Protein AF-A0ABD1P2E5-F1 (afdb_monomer_lite)

Secondary structure (DSSP, 8-state):
-HHHHHHHHHHHHHHTT--TTS-GGGS--S-HHHHHHHHHHHTT--TT-------SS-------HHHHHHHHHHHHHHHHHHHHHHHHHHHHHHHHHHHHHHHHHHHHHHHHHHHHHHHHHHHH--

Radius of gyration: 30.2 Å; chains: 1; bounding box: 63×35×93 Å

Foldseek 3Di:
DQVVLVVVLVVQCVVVVPPPPDDSLNRDDPDPVSVVVSVCVVVVDDVPDDDDDDDDDDDDPPPPPPVVVVVVVVVVVVVVVVVVVVVVVVVVVVVVVVVVVVVVVVVVVVVVVVVVVVVVVVVVVD

pLDDT: mean 74.54, std 17.23, range [40.81, 96.38]

Structure (mmCIF, N/CA/C/O backbone):
data_AF-A0ABD1P2E5-F1
#
_entry.id   AF-A0ABD1P2E5-F1
#
loop_
_atom_site.group_PDB
_atom_site.id
_atom_site.type_symbol
_atom_site.label_atom_id
_atom_site.label_alt_id
_atom_site.label_comp_id
_atom_site.label_asym_id
_atom_site.label_entity_id
_atom_site.label_seq_id
_atom_site.pdbx_PDB_ins_code
_atom_site.Cartn_x
_atom_site.Cartn_y
_atom_site.Cartn_z
_atom_site.occupancy
_atom_site.B_iso_or_equiv
_atom_site.auth_seq_id
_atom_site.auth_comp_id
_atom_site.auth_asym_id
_atom_site.auth_atom_id
_atom_site.pdbx_PDB_model_num
ATOM 1 N N . MET A 1 1 ? -23.986 -13.599 17.649 1.00 53.78 1 MET A N 1
ATOM 2 C CA . MET A 1 1 ? -22.727 -12.832 17.503 1.00 53.78 1 MET A CA 1
ATOM 3 C C . MET A 1 1 ? -21.608 -13.467 18.311 1.00 53.78 1 MET A C 1
ATOM 5 O O . MET A 1 1 ? -20.575 -13.683 17.706 1.00 53.78 1 MET A O 1
ATOM 9 N N . LEU A 1 2 ? -21.838 -13.859 19.574 1.00 53.34 2 LEU A N 1
ATOM 10 C CA . LEU A 1 2 ? -20.880 -14.617 20.406 1.00 53.34 2 LEU A CA 1
ATOM 11 C C . LEU A 1 2 ? -20.250 -15.832 19.701 1.00 53.34 2 LEU A C 1
ATOM 13 O O . LEU A 1 2 ? -19.036 -15.917 19.639 1.00 53.34 2 LEU A O 1
ATOM 17 N N . ALA A 1 3 ? -21.047 -16.673 19.031 1.00 55.75 3 ALA A N 1
ATOM 18 C CA . ALA A 1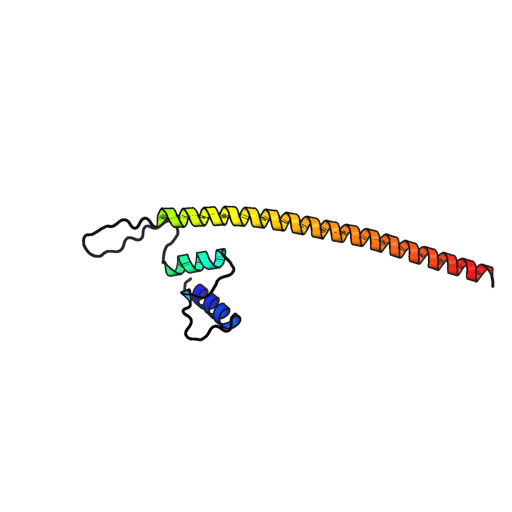 3 ? -20.517 -17.836 18.303 1.00 55.75 3 ALA A CA 1
ATOM 19 C C . ALA A 1 3 ? -19.447 -17.498 17.242 1.00 55.75 3 ALA A C 1
ATOM 21 O O . ALA A 1 3 ? -18.538 -18.284 17.029 1.00 55.75 3 ALA A O 1
ATOM 22 N N . LYS A 1 4 ? -19.526 -16.320 16.601 1.00 66.69 4 LYS A N 1
ATOM 23 C CA . LYS A 1 4 ? -18.518 -15.884 15.617 1.00 66.69 4 LYS A CA 1
ATOM 24 C C . LYS A 1 4 ? -17.257 -15.313 16.272 1.00 66.69 4 LYS A C 1
ATOM 26 O O . LYS A 1 4 ? -16.209 -15.311 15.641 1.00 66.69 4 LYS A O 1
ATOM 31 N N . ALA A 1 5 ? -17.374 -14.782 17.490 1.00 66.56 5 ALA A N 1
ATOM 32 C CA . ALA A 1 5 ? -16.235 -14.292 18.261 1.00 66.56 5 ALA A CA 1
ATOM 33 C C . ALA A 1 5 ? -15.430 -15.470 18.823 1.00 66.56 5 ALA A C 1
ATOM 35 O O . ALA A 1 5 ? -14.215 -15.491 18.661 1.00 66.56 5 ALA A O 1
ATOM 36 N N . ASP A 1 6 ? -16.110 -16.479 19.374 1.00 69.25 6 ASP A N 1
ATOM 37 C CA . ASP A 1 6 ? -15.468 -17.707 19.855 1.00 69.25 6 ASP A CA 1
ATOM 38 C C . ASP A 1 6 ? -14.800 -18.484 18.719 1.00 69.25 6 ASP A C 1
ATOM 40 O O . ASP A 1 6 ? -13.671 -18.937 18.876 1.00 69.25 6 ASP A O 1
ATOM 44 N N . GLU A 1 7 ? -15.446 -18.601 17.554 1.00 75.56 7 GLU A N 1
ATOM 45 C CA . GLU A 1 7 ? -14.869 -19.271 16.380 1.00 75.56 7 GLU A CA 1
ATOM 46 C C . GLU A 1 7 ? -13.595 -18.558 15.896 1.00 75.56 7 GLU A C 1
ATOM 48 O O . GLU A 1 7 ? -12.574 -19.206 15.681 1.00 75.56 7 GLU A O 1
ATOM 53 N N . TYR A 1 8 ? -13.614 -17.221 15.839 1.00 75.81 8 TYR A N 1
ATOM 54 C CA . TYR A 1 8 ? -12.446 -16.408 15.488 1.00 75.81 8 TYR A CA 1
ATOM 55 C C . TYR A 1 8 ? -11.309 -16.514 16.517 1.00 75.81 8 TYR A C 1
ATOM 57 O O . TYR A 1 8 ? -10.143 -16.632 16.145 1.00 75.81 8 TYR A O 1
ATOM 65 N N . LEU A 1 9 ? -11.622 -16.487 17.816 1.00 75.69 9 LEU A N 1
ATOM 66 C CA . LEU A 1 9 ? -10.615 -16.650 18.868 1.00 75.69 9 LEU A CA 1
ATOM 67 C C . LEU A 1 9 ? -10.041 -18.071 18.885 1.00 75.69 9 LEU A C 1
ATOM 69 O O . LEU A 1 9 ? -8.841 -18.234 19.076 1.00 75.69 9 LEU A O 1
ATOM 73 N N . THR A 1 10 ? -10.864 -19.084 18.614 1.00 75.94 10 THR A N 1
ATOM 74 C CA . THR A 1 10 ? -10.431 -20.484 18.497 1.00 75.94 10 THR A CA 1
ATOM 75 C C . THR A 1 10 ? -9.513 -20.678 17.289 1.00 75.94 10 THR A C 1
ATOM 77 O O . THR A 1 10 ? -8.471 -21.320 17.398 1.00 75.94 10 THR A O 1
ATOM 80 N N . GLU A 1 11 ? -9.849 -20.089 16.139 1.00 79.06 11 GLU A N 1
ATOM 81 C CA . GLU A 1 11 ? -8.986 -20.089 14.953 1.00 79.06 11 GLU A CA 1
ATOM 82 C C . GLU A 1 11 ? -7.634 -19.424 15.258 1.00 79.06 11 GLU A C 1
ATOM 84 O O . GLU A 1 11 ? -6.582 -19.991 14.965 1.00 79.06 11 GLU A O 1
ATOM 89 N N . ARG A 1 12 ? -7.645 -18.287 15.962 1.00 77.50 12 ARG A N 1
ATOM 90 C CA . ARG A 1 12 ? -6.426 -17.581 16.387 1.00 77.50 12 ARG A CA 1
ATOM 91 C C . ARG A 1 12 ? -5.595 -18.357 17.406 1.00 77.50 12 ARG A C 1
ATOM 93 O O . ARG A 1 12 ? -4.370 -18.338 17.307 1.00 77.50 12 ARG A O 1
ATOM 100 N N . ALA A 1 13 ? -6.230 -19.049 18.351 1.00 76.06 13 ALA A N 1
ATOM 101 C CA . ALA A 1 13 ? -5.550 -19.935 19.295 1.00 76.06 13 ALA A CA 1
ATOM 102 C C . ALA A 1 13 ? -4.780 -21.037 18.557 1.00 76.06 13 ALA A C 1
ATOM 104 O O . ALA A 1 13 ? -3.606 -21.281 18.843 1.00 76.06 13 ALA A O 1
ATOM 105 N N . ASN A 1 14 ? -5.428 -21.637 17.554 1.00 78.44 14 ASN A N 1
ATOM 106 C CA . ASN A 1 14 ? -4.844 -22.679 16.717 1.00 78.44 14 ASN A CA 1
ATOM 107 C C . ASN A 1 14 ? -3.691 -22.147 15.851 1.00 78.44 14 ASN A C 1
ATOM 109 O O . ASN A 1 14 ? -2.647 -22.792 15.764 1.00 78.44 14 ASN A O 1
ATOM 113 N N . GLU A 1 15 ? -3.842 -20.964 15.244 1.00 80.00 15 GLU A N 1
ATOM 114 C CA . GLU A 1 15 ? -2.772 -20.301 14.480 1.00 80.00 15 GLU A CA 1
ATOM 115 C C . GLU A 1 15 ? -1.530 -20.025 15.337 1.00 80.00 15 GLU A C 1
ATOM 117 O O . GLU A 1 15 ? -0.401 -20.171 14.868 1.00 80.00 15 GLU A O 1
ATOM 122 N N . GLN A 1 16 ? -1.737 -19.617 16.590 1.00 73.56 16 GLN A N 1
ATOM 123 C CA . GLN A 1 16 ? -0.665 -19.260 17.519 1.00 73.56 16 GLN A CA 1
ATOM 124 C C . GLN A 1 16 ? -0.104 -20.464 18.295 1.00 73.56 16 GLN A C 1
ATOM 126 O O . GLN A 1 16 ? 0.827 -20.282 19.077 1.00 73.56 16 GLN A O 1
ATOM 131 N N . GLN A 1 17 ? -0.629 -21.679 18.071 1.00 73.75 17 GLN A N 1
ATOM 132 C CA . GLN A 1 17 ? -0.289 -22.897 18.824 1.00 73.75 17 GLN A CA 1
ATOM 133 C C . GLN A 1 17 ? -0.364 -22.693 20.347 1.00 73.75 17 GLN A C 1
ATOM 135 O O . GLN A 1 17 ? 0.463 -23.213 21.099 1.00 73.75 17 GLN A O 1
ATOM 140 N N . LEU A 1 18 ? -1.332 -21.896 20.805 1.00 69.88 18 LEU A N 1
ATOM 141 C CA . LEU A 1 18 ? -1.523 -21.647 22.229 1.00 69.88 18 LEU A CA 1
ATOM 142 C C . LEU A 1 18 ? -1.991 -22.938 22.912 1.00 69.88 18 LEU A C 1
ATOM 144 O O . LEU A 1 18 ? -2.785 -23.694 22.355 1.00 69.88 18 LEU A O 1
ATOM 148 N N . HIS A 1 19 ? -1.457 -23.211 24.106 1.00 63.62 19 HIS A N 1
ATOM 149 C CA . HIS A 1 19 ? -1.806 -24.405 24.881 1.00 63.62 19 HIS A CA 1
ATOM 150 C C . HIS A 1 19 ? -3.308 -24.392 25.194 1.00 63.62 19 HIS A C 1
ATOM 152 O O . HIS A 1 19 ? -3.857 -23.316 25.437 1.00 63.62 19 HIS A O 1
ATOM 158 N N . GLU A 1 20 ? -3.944 -25.566 25.251 1.00 61.88 20 GLU A N 1
ATOM 159 C CA . GLU A 1 20 ? -5.388 -25.726 25.527 1.00 61.88 20 GLU A CA 1
ATOM 160 C C . GLU A 1 20 ? -5.843 -25.061 26.845 1.00 61.88 20 GLU A C 1
ATOM 162 O O . GLU A 1 20 ? -7.025 -24.781 27.020 1.00 61.88 20 GLU A O 1
ATOM 167 N N . ASP A 1 21 ? -4.900 -24.749 27.739 1.00 68.19 21 ASP A N 1
ATOM 168 C CA . ASP A 1 21 ? -5.132 -24.067 29.018 1.00 68.19 21 ASP A CA 1
ATOM 169 C C . ASP A 1 21 ? -5.172 -22.530 28.910 1.00 68.19 21 ASP A C 1
ATOM 171 O O . ASP A 1 21 ? -5.378 -21.844 29.909 1.00 68.19 21 ASP A O 1
ATOM 175 N N . THR A 1 22 ? -4.947 -21.964 27.721 1.00 64.06 22 THR A N 1
ATOM 176 C CA . THR A 1 22 ? -4.955 -20.510 27.520 1.00 64.06 22 THR A CA 1
ATOM 177 C C . THR A 1 22 ? -6.396 -20.026 27.419 1.00 64.06 22 THR A C 1
ATOM 179 O O . THR A 1 22 ? -7.127 -20.405 26.501 1.00 64.06 22 THR A O 1
ATOM 182 N N . HIS A 1 23 ? -6.816 -19.167 28.346 1.00 67.62 23 HIS A N 1
ATOM 183 C CA . HIS A 1 23 ? -8.150 -18.579 28.301 1.00 67.62 23 HIS A CA 1
ATOM 184 C C . HIS A 1 23 ? -8.322 -17.738 27.024 1.00 67.62 23 HIS A C 1
ATOM 186 O O . HIS A 1 23 ? -7.444 -16.958 26.663 1.00 67.62 23 HIS A O 1
ATOM 192 N N . LEU A 1 24 ? -9.477 -17.857 26.353 1.00 65.75 24 LEU A N 1
ATOM 193 C CA . LEU A 1 24 ? -9.778 -17.122 25.109 1.00 65.75 24 LEU A CA 1
ATOM 194 C C . LEU A 1 24 ? -9.633 -15.594 25.262 1.00 65.75 24 LEU A C 1
ATOM 196 O O . LEU A 1 24 ? -9.338 -14.897 24.294 1.00 65.75 24 LEU A O 1
ATOM 200 N N . GLU A 1 25 ? -9.814 -15.086 26.482 1.00 63.12 25 GLU A N 1
ATOM 201 C CA . GLU A 1 25 ? -9.674 -13.674 26.861 1.00 63.12 25 GLU A CA 1
ATOM 202 C C . GLU A 1 25 ? -8.217 -13.173 26.828 1.00 63.12 25 GLU A C 1
ATOM 204 O O . GLU A 1 25 ? -7.981 -11.971 26.732 1.00 63.12 25 GLU A O 1
ATOM 209 N N . GLU A 1 26 ? -7.240 -14.082 26.869 1.00 65.31 26 GLU A N 1
ATOM 210 C CA . GLU A 1 26 ? -5.804 -13.773 26.891 1.00 65.31 26 GLU A CA 1
ATOM 211 C C . GLU A 1 26 ? -5.162 -13.833 25.496 1.00 65.31 26 GLU A C 1
ATOM 213 O O . GLU A 1 26 ? -3.981 -13.520 25.332 1.00 65.31 26 GLU A O 1
ATOM 218 N N . ILE A 1 27 ? -5.931 -14.207 24.466 1.00 74.56 27 ILE A N 1
ATOM 219 C CA . ILE A 1 27 ? -5.427 -14.339 23.099 1.00 74.56 27 ILE A CA 1
ATOM 220 C C . ILE A 1 27 ? -5.195 -12.944 22.498 1.00 74.56 27 ILE A C 1
ATOM 222 O O . ILE A 1 27 ? -6.144 -12.169 22.337 1.00 74.56 27 ILE A O 1
ATOM 226 N N . PRO A 1 28 ? -3.960 -12.606 22.085 1.00 67.94 28 PRO A N 1
ATOM 227 C CA . PRO A 1 28 ? -3.670 -11.304 21.509 1.00 67.94 28 PRO A CA 1
ATOM 228 C C . PRO A 1 28 ? -4.340 -11.149 20.137 1.00 67.94 28 PRO A C 1
ATOM 230 O O . PRO A 1 28 ? -4.018 -11.837 19.160 1.00 67.94 28 PRO A O 1
ATOM 233 N N . VAL A 1 29 ? -5.254 -10.182 20.038 1.00 74.56 29 VAL A N 1
ATOM 234 C CA . VAL A 1 29 ? -5.923 -9.824 18.785 1.00 74.56 29 VAL A CA 1
ATOM 235 C C . VAL A 1 29 ? -5.172 -8.673 18.117 1.00 74.56 29 VAL A C 1
ATOM 237 O O . VAL A 1 29 ? -5.340 -7.512 18.462 1.00 74.56 29 VAL A O 1
ATOM 240 N N . GLY A 1 30 ? -4.339 -8.998 17.125 1.00 66.06 30 GLY A N 1
ATOM 241 C CA . GLY A 1 30 ? -3.585 -8.002 16.344 1.00 66.06 30 GLY A CA 1
ATOM 242 C C . GLY A 1 30 ? -4.420 -7.054 15.464 1.00 66.06 30 GLY A C 1
ATOM 243 O O . GLY A 1 30 ? -3.856 -6.116 14.906 1.00 66.06 30 GLY A O 1
ATOM 244 N N . ASP A 1 31 ? -5.730 -7.290 15.333 1.00 72.94 31 ASP A N 1
ATOM 245 C CA . ASP A 1 31 ? -6.679 -6.360 14.712 1.00 72.94 31 ASP A CA 1
ATOM 246 C C . ASP A 1 31 ? -7.480 -5.630 15.813 1.00 72.94 31 ASP A C 1
ATOM 248 O O . ASP A 1 31 ? -8.340 -6.251 16.451 1.00 72.94 31 ASP A O 1
ATOM 252 N N . PRO A 1 32 ? -7.232 -4.325 16.033 1.00 66.19 32 PRO A N 1
ATOM 253 C CA . PRO A 1 32 ? -7.935 -3.530 17.038 1.00 66.19 32 PRO A CA 1
ATOM 254 C C . PRO A 1 32 ? -9.462 -3.526 16.861 1.00 66.19 32 PRO A C 1
ATOM 256 O O . PRO A 1 32 ? -10.202 -3.533 17.846 1.00 66.19 32 PRO A O 1
ATOM 259 N N . ASP A 1 33 ? -9.951 -3.570 15.617 1.00 66.69 33 ASP A N 1
ATOM 260 C CA . ASP A 1 33 ? -11.383 -3.513 15.309 1.00 66.69 33 ASP A CA 1
ATOM 261 C C . ASP A 1 33 ? -12.079 -4.834 15.647 1.00 66.69 33 ASP A C 1
ATOM 263 O O . ASP A 1 33 ? -13.214 -4.852 16.141 1.00 66.69 33 ASP A O 1
ATOM 267 N N . ALA A 1 34 ? -11.394 -5.951 15.391 1.00 71.06 34 ALA A N 1
ATOM 268 C CA . ALA A 1 34 ? -11.843 -7.271 15.809 1.00 71.06 34 ALA A CA 1
ATOM 269 C C . ALA A 1 34 ? -11.829 -7.386 17.339 1.00 71.06 34 ALA A C 1
ATOM 271 O O . ALA A 1 34 ? -12.820 -7.832 17.917 1.00 71.06 34 ALA A O 1
ATOM 272 N N . GLY A 1 35 ? -10.763 -6.913 17.995 1.00 71.06 35 GLY A N 1
ATOM 273 C CA . GLY A 1 35 ? -10.642 -6.906 19.455 1.00 71.06 35 GLY A CA 1
ATOM 274 C C . GLY A 1 35 ? -11.780 -6.139 20.131 1.00 71.06 35 GLY A C 1
ATOM 275 O O . GLY A 1 35 ? -12.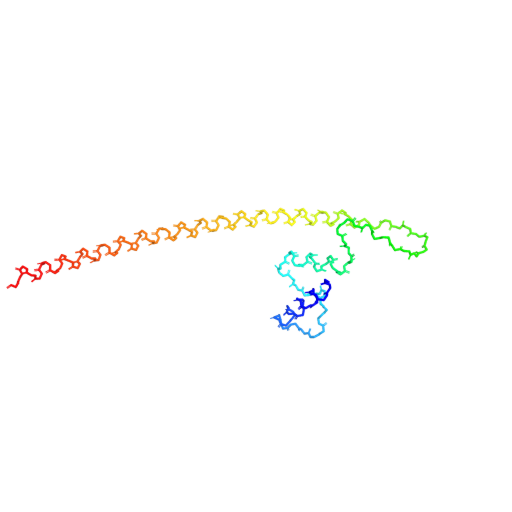439 -6.671 21.024 1.00 71.06 35 GLY A O 1
ATOM 276 N N . LEU A 1 36 ? -12.100 -4.936 19.643 1.00 70.00 36 LEU A N 1
ATOM 277 C CA . LEU A 1 36 ? -13.198 -4.126 20.175 1.00 70.00 36 LEU A CA 1
ATOM 278 C C . LEU A 1 36 ? -14.564 -4.812 19.998 1.00 70.00 36 LEU A C 1
ATOM 280 O O . LEU A 1 36 ? -15.368 -4.844 20.929 1.00 70.00 36 LEU A O 1
ATOM 284 N N . LYS A 1 37 ? -14.834 -5.401 18.824 1.00 70.94 37 LYS A N 1
ATOM 285 C CA . LYS A 1 37 ? -16.089 -6.136 18.566 1.00 70.94 37 LYS A CA 1
ATOM 286 C C . LYS A 1 37 ? -16.249 -7.351 19.474 1.00 70.94 37 LYS A C 1
ATOM 288 O O . LYS A 1 37 ? -17.356 -7.615 19.943 1.00 70.94 37 LYS A O 1
ATOM 293 N N . ILE A 1 38 ? -15.162 -8.079 19.709 1.00 72.75 38 ILE A N 1
ATOM 294 C CA . ILE A 1 38 ? -15.123 -9.232 20.610 1.00 72.75 38 ILE A CA 1
ATOM 295 C C . ILE A 1 38 ? -15.398 -8.768 22.042 1.00 72.75 38 ILE A C 1
ATOM 297 O O . ILE A 1 38 ? -16.317 -9.279 22.682 1.00 72.75 38 ILE A O 1
ATOM 301 N N . MET A 1 39 ? -14.707 -7.725 22.501 1.00 70.12 39 MET A N 1
ATOM 302 C CA . MET A 1 39 ? -14.890 -7.146 23.833 1.00 70.12 39 MET A CA 1
ATOM 303 C C . MET A 1 39 ? -16.326 -6.636 24.051 1.00 70.12 39 MET A C 1
ATOM 305 O O . MET A 1 39 ? -16.956 -6.962 25.056 1.00 70.12 39 MET A O 1
ATOM 309 N N . MET A 1 40 ? -16.909 -5.932 23.074 1.00 68.00 40 MET A N 1
ATOM 310 C CA . MET A 1 40 ? -18.321 -5.521 23.103 1.00 68.00 40 MET A CA 1
ATOM 311 C C . MET A 1 40 ? -19.284 -6.717 23.161 1.00 68.00 40 MET A C 1
ATOM 313 O O . MET A 1 40 ? -20.340 -6.634 23.791 1.00 68.00 40 MET A O 1
ATOM 317 N N . SER A 1 41 ? -18.933 -7.834 22.516 1.00 66.56 41 SER A N 1
ATOM 318 C CA . SER A 1 41 ? -19.755 -9.046 22.524 1.00 66.56 41 SER A CA 1
ATOM 319 C C . SER A 1 41 ? -19.740 -9.775 23.872 1.00 66.56 41 SER A C 1
ATOM 321 O O . SER A 1 41 ? -20.804 -10.218 24.305 1.00 66.56 41 SER A O 1
ATOM 323 N N . PHE A 1 42 ? -18.591 -9.823 24.561 1.00 65.00 42 PHE A N 1
ATOM 324 C CA . PHE A 1 42 ? -18.458 -10.395 25.908 1.00 65.00 42 PHE A CA 1
ATOM 325 C C . PHE A 1 42 ? -19.139 -9.542 26.970 1.00 65.00 42 PHE A C 1
ATOM 327 O O . PHE A 1 42 ? -19.873 -10.055 27.812 1.00 65.00 42 PHE A O 1
ATOM 334 N N . LEU A 1 43 ? -18.961 -8.223 26.897 1.00 63.06 43 LEU A N 1
ATOM 335 C CA . LEU A 1 43 ? -19.570 -7.306 27.855 1.00 63.06 43 LEU A CA 1
ATOM 336 C C . LEU A 1 43 ? -21.097 -7.183 27.657 1.00 63.06 43 LEU A C 1
ATOM 338 O O . LEU A 1 43 ? -21.781 -6.571 28.475 1.00 63.06 43 LEU A O 1
ATOM 342 N N . GLY A 1 44 ? -21.663 -7.764 26.589 1.00 56.09 44 GLY A N 1
ATOM 343 C CA . GLY A 1 44 ? -23.100 -7.731 26.296 1.00 56.09 44 GLY A CA 1
ATOM 344 C C . GLY A 1 44 ? -23.641 -6.323 26.015 1.00 56.09 44 GLY A C 1
ATOM 345 O O . GLY A 1 44 ? -24.859 -6.119 25.980 1.00 56.09 44 GLY A O 1
ATOM 346 N N . VAL A 1 45 ? -22.754 -5.345 25.819 1.00 54.75 45 VAL A N 1
ATOM 347 C CA . VAL A 1 45 ? -23.104 -3.928 25.710 1.00 54.75 45 VAL A CA 1
ATOM 348 C C . VAL A 1 45 ? -23.265 -3.593 24.240 1.00 54.75 45 VAL A C 1
ATOM 350 O O . VAL A 1 45 ? -22.306 -3.549 23.472 1.00 54.75 45 VAL A O 1
ATOM 353 N N . LYS A 1 46 ? -24.505 -3.325 23.830 1.00 49.94 46 LYS A N 1
ATOM 354 C CA . LYS A 1 46 ? -24.714 -2.509 22.633 1.00 49.94 46 LYS A CA 1
ATOM 355 C C . LYS A 1 46 ? -24.209 -1.100 22.954 1.00 49.94 46 LYS A C 1
ATOM 357 O O . LYS A 1 46 ? -24.638 -0.576 23.987 1.00 49.94 46 LYS A O 1
ATOM 362 N N . PRO A 1 47 ? -23.388 -0.467 22.097 1.00 42.88 47 PRO A N 1
ATOM 363 C CA . PRO A 1 47 ? -23.046 0.936 22.289 1.00 42.88 47 PRO A CA 1
ATOM 364 C C . PRO A 1 47 ? -24.361 1.726 22.350 1.00 42.88 47 PRO A C 1
ATOM 366 O O . PRO A 1 47 ? -25.180 1.664 21.431 1.00 42.88 47 PRO A O 1
ATOM 369 N N . GLY A 1 48 ? -24.629 2.344 23.503 1.00 50.38 48 GLY A N 1
ATOM 370 C CA . GLY A 1 48 ? -25.847 3.120 23.758 1.00 50.38 48 GLY A CA 1
ATOM 371 C C . GLY A 1 48 ? -26.943 2.478 24.624 1.00 50.38 48 GLY A C 1
ATOM 372 O O . GLY A 1 48 ? -28.002 3.086 24.757 1.00 50.38 48 GLY A O 1
ATOM 373 N N . ARG A 1 49 ? -26.754 1.301 25.243 1.00 45.00 49 ARG A N 1
ATOM 374 C CA . ARG A 1 49 ? -27.675 0.832 26.304 1.00 45.00 49 ARG A CA 1
ATOM 375 C C . ARG A 1 49 ? -26.983 0.747 27.659 1.00 45.00 49 ARG A C 1
ATOM 377 O O . ARG A 1 49 ? -26.147 -0.123 27.874 1.00 45.00 49 ARG A O 1
ATOM 384 N N . GLN A 1 50 ? -27.410 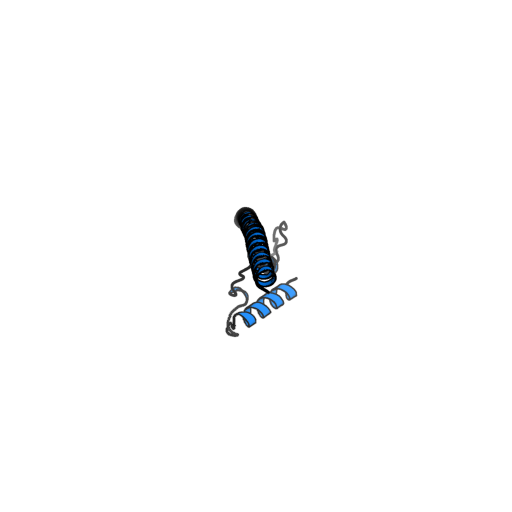1.626 28.568 1.00 47.31 50 GLN A N 1
ATOM 385 C CA . GLN A 1 50 ? -27.218 1.498 30.012 1.00 47.31 50 GLN A CA 1
ATOM 386 C C . GLN A 1 50 ? -27.526 0.058 30.443 1.00 47.31 50 GLN A C 1
ATOM 388 O O . GLN A 1 50 ? -28.603 -0.474 30.153 1.00 47.31 50 GLN A O 1
ATOM 393 N N . ILE A 1 51 ? -26.568 -0.578 31.112 1.00 47.06 51 ILE A N 1
ATOM 394 C CA . ILE A 1 51 ? -26.755 -1.901 31.698 1.00 47.06 51 ILE A CA 1
ATOM 395 C C . ILE A 1 51 ? -27.513 -1.700 33.011 1.00 47.06 51 ILE A C 1
ATOM 397 O O . ILE A 1 51 ? -26.914 -1.501 34.060 1.00 47.06 51 ILE A O 1
ATOM 401 N N . CYS A 1 52 ? -28.842 -1.740 32.971 1.00 40.81 52 CYS A N 1
ATOM 402 C CA . CYS A 1 52 ? -29.633 -1.913 34.186 1.00 40.81 52 CYS A CA 1
ATOM 403 C C . CYS A 1 52 ? -29.699 -3.413 34.498 1.00 40.81 52 CYS A C 1
ATOM 405 O O . CYS A 1 52 ? -30.319 -4.168 33.744 1.00 40.81 52 CYS A O 1
ATOM 407 N N . LYS A 1 53 ? -29.093 -3.862 35.603 1.00 44.28 53 LYS A N 1
ATOM 408 C CA . LYS A 1 53 ? -29.434 -5.155 36.212 1.00 44.28 53 LYS A CA 1
ATOM 409 C C . LYS A 1 53 ? -30.103 -4.938 37.568 1.00 44.28 53 LYS A C 1
ATOM 411 O O . LYS A 1 53 ? -29.622 -4.167 38.387 1.00 44.28 53 LYS A O 1
ATOM 416 N N . LEU A 1 54 ? -31.235 -5.630 37.732 1.00 48.44 54 LEU A N 1
ATOM 417 C CA . LEU A 1 54 ? -32.012 -5.804 38.957 1.00 48.44 54 LEU A CA 1
ATOM 418 C C . LEU A 1 54 ? -31.197 -6.569 40.014 1.00 48.44 54 LEU A C 1
ATOM 420 O O . LEU A 1 54 ? -30.663 -7.634 39.701 1.00 48.44 54 LEU A O 1
ATOM 424 N N . GLY A 1 55 ? -31.206 -6.075 41.253 1.00 41.19 55 GLY A N 1
ATOM 425 C CA . GLY A 1 55 ? -30.746 -6.785 42.450 1.00 41.19 55 GLY A CA 1
ATOM 426 C C . GLY A 1 55 ? -30.330 -5.817 43.561 1.00 41.19 55 GLY A C 1
ATOM 427 O O . GLY A 1 55 ? -29.217 -5.316 43.513 1.00 41.19 55 GLY A O 1
ATOM 428 N N . ASP A 1 56 ? -31.252 -5.552 44.492 1.00 47.69 56 ASP A N 1
ATOM 429 C CA . ASP A 1 56 ? -31.135 -4.868 45.795 1.00 47.69 56 ASP A CA 1
ATOM 430 C C . ASP A 1 56 ? -30.179 -3.655 45.949 1.00 47.69 56 ASP A C 1
ATOM 432 O O . ASP A 1 56 ? -28.969 -3.767 46.122 1.00 47.69 56 ASP A O 1
ATOM 436 N N . ASP A 1 57 ? -30.802 -2.470 45.988 1.00 46.22 57 ASP A N 1
ATOM 437 C CA . ASP A 1 57 ? -30.538 -1.315 46.868 1.00 46.22 57 ASP A CA 1
ATOM 438 C C . ASP A 1 57 ? -29.147 -0.656 46.969 1.00 46.22 57 ASP A C 1
ATOM 440 O O . ASP A 1 57 ? -28.919 0.173 47.860 1.00 46.22 57 ASP A O 1
ATOM 444 N N . HIS A 1 58 ? -28.246 -0.849 46.005 1.00 41.19 58 HIS A N 1
ATOM 445 C CA . HIS A 1 58 ? -27.140 0.103 45.833 1.00 41.19 58 HIS A CA 1
ATOM 446 C C . HIS A 1 58 ? -26.746 0.324 44.370 1.00 41.19 58 HIS A C 1
ATOM 448 O O . HIS A 1 58 ? -25.903 -0.368 43.805 1.00 41.19 58 HIS A O 1
ATOM 454 N N . LEU A 1 59 ? -27.352 1.346 43.758 1.00 43.66 59 LEU A N 1
ATOM 455 C CA . LEU A 1 59 ? -26.885 1.938 42.506 1.00 43.66 59 LEU A CA 1
ATOM 456 C C . LEU A 1 59 ? -25.552 2.655 42.763 1.00 43.66 59 LEU A C 1
ATOM 458 O O . LEU A 1 59 ? -25.529 3.829 43.124 1.00 43.66 59 LEU A O 1
ATOM 462 N N . GLN A 1 60 ? -24.436 1.953 42.576 1.00 43.50 60 GLN A N 1
ATOM 463 C CA . GLN A 1 60 ? -23.216 2.617 42.130 1.00 43.50 60 GLN A CA 1
ATOM 464 C C . GLN A 1 60 ? -23.280 2.704 40.609 1.00 43.50 60 GLN A C 1
ATOM 466 O O . GLN A 1 60 ? -23.230 1.685 39.920 1.00 43.50 60 GLN A O 1
ATOM 471 N N . ASP A 1 61 ? -23.412 3.926 40.098 1.00 43.53 61 ASP A N 1
ATOM 472 C CA . ASP A 1 61 ? -23.136 4.230 38.700 1.00 43.53 61 ASP A CA 1
ATOM 473 C C . ASP A 1 61 ? -21.700 3.789 38.400 1.00 43.53 61 ASP A C 1
ATOM 475 O O . ASP A 1 61 ? -20.732 4.422 38.824 1.00 43.53 61 ASP A O 1
ATOM 479 N N . ILE A 1 62 ? -21.543 2.666 37.701 1.00 49.03 62 ILE A N 1
ATOM 480 C CA . ILE A 1 62 ? -20.245 2.306 37.144 1.00 49.03 62 ILE A CA 1
ATOM 481 C C . ILE A 1 62 ? -20.072 3.196 35.917 1.00 49.03 62 ILE A C 1
ATOM 483 O O . ILE A 1 62 ? -20.732 3.003 34.893 1.00 49.03 62 ILE A O 1
ATOM 487 N N . ASP A 1 63 ? -19.204 4.195 36.040 1.00 49.47 63 ASP A N 1
ATOM 488 C CA . ASP A 1 63 ? -18.858 5.154 34.992 1.00 49.47 63 ASP A CA 1
ATOM 489 C C . ASP A 1 63 ? -18.002 4.480 33.896 1.00 49.47 63 ASP A C 1
ATOM 491 O O . ASP A 1 63 ? -16.821 4.755 33.704 1.00 49.47 63 ASP A O 1
ATOM 495 N N . ILE A 1 64 ? -18.588 3.507 33.192 1.00 51.94 64 ILE A N 1
ATOM 496 C CA . ILE A 1 64 ? -17.952 2.778 32.079 1.00 51.94 64 ILE A CA 1
ATOM 497 C C . ILE A 1 64 ? -17.938 3.655 30.808 1.00 51.94 64 ILE A C 1
ATOM 499 O O . ILE A 1 64 ? -17.176 3.412 29.873 1.00 51.94 64 ILE A O 1
ATOM 503 N N . SER A 1 65 ? -18.758 4.712 30.768 1.00 56.34 65 SER A N 1
ATOM 504 C CA . SER A 1 65 ? -18.984 5.529 29.572 1.00 56.34 65 SER A CA 1
ATOM 505 C C . SER A 1 65 ? -17.773 6.367 29.164 1.00 56.34 65 SER A C 1
ATOM 507 O O . SER A 1 65 ? -17.561 6.564 27.969 1.00 56.34 65 SER A O 1
ATOM 509 N N . SER A 1 66 ? -16.999 6.890 30.118 1.00 57.78 66 SER A N 1
ATOM 510 C CA . SER A 1 66 ? -15.888 7.798 29.807 1.00 57.78 66 SER A CA 1
ATOM 511 C C . SER A 1 66 ? -14.726 7.071 29.120 1.00 57.78 66 SER A C 1
ATOM 513 O O . SER A 1 66 ? -14.245 7.521 28.078 1.00 57.78 66 SER A O 1
ATOM 515 N N . ASN A 1 67 ? -14.339 5.903 29.642 1.00 58.91 67 ASN A N 1
ATOM 516 C CA . ASN A 1 67 ? -13.204 5.140 29.118 1.00 58.91 67 ASN A CA 1
ATOM 517 C C . ASN A 1 67 ? -13.480 4.546 27.733 1.00 58.91 67 ASN A C 1
ATOM 519 O O . ASN A 1 67 ? -12.607 4.598 26.872 1.00 58.91 67 ASN A O 1
ATOM 523 N N . VAL A 1 68 ? -14.689 4.031 27.479 1.00 62.8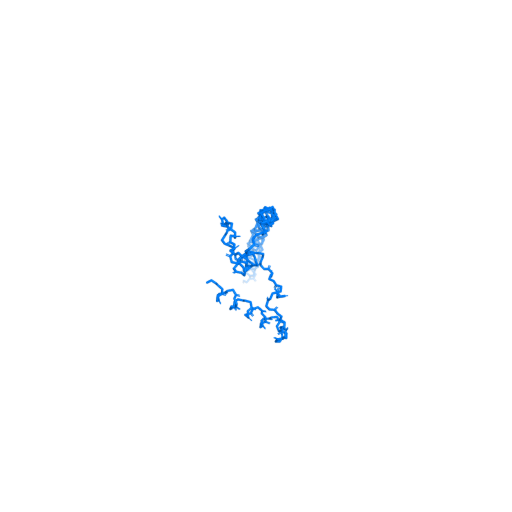4 68 VAL A N 1
ATOM 524 C CA . VAL A 1 68 ? -15.033 3.473 26.157 1.00 62.84 68 VAL A CA 1
ATOM 525 C C . VAL A 1 68 ? -15.056 4.571 25.089 1.00 62.84 68 VAL A C 1
ATOM 527 O O . VAL A 1 68 ? -14.464 4.391 24.028 1.00 62.84 68 VAL A O 1
ATOM 530 N N . CYS A 1 69 ? -15.645 5.735 25.386 1.00 64.06 69 CYS A N 1
ATOM 531 C CA . CYS A 1 69 ? -15.624 6.882 24.473 1.00 64.06 69 CYS A CA 1
ATOM 532 C C . CYS A 1 69 ? -14.198 7.394 24.201 1.00 64.06 69 CYS A C 1
ATOM 534 O O . CYS A 1 69 ? -13.896 7.820 23.088 1.00 64.06 69 CYS A O 1
ATOM 536 N N . HIS A 1 70 ? -13.315 7.361 25.203 1.00 71.25 70 HIS A N 1
ATOM 537 C CA . HIS A 1 70 ? -11.910 7.734 25.030 1.00 71.25 70 HIS A CA 1
ATOM 538 C C . HIS A 1 70 ? -11.177 6.763 24.096 1.00 71.25 70 HIS A C 1
ATOM 540 O O . HIS A 1 70 ? -10.517 7.199 23.156 1.00 71.25 70 HIS A O 1
ATOM 546 N N . MET A 1 71 ? -11.350 5.456 24.307 1.00 74.00 71 MET A N 1
ATOM 547 C CA . MET A 1 71 ? -10.741 4.418 23.471 1.00 74.00 71 MET A CA 1
ATOM 548 C C . MET A 1 71 ? -11.253 4.457 22.026 1.00 74.00 71 MET A C 1
ATOM 550 O O . MET A 1 71 ? -10.471 4.274 21.098 1.00 74.00 71 MET A O 1
ATOM 554 N N . GLU A 1 72 ? -12.545 4.728 21.810 1.00 73.44 72 GLU A N 1
ATOM 555 C CA . GLU A 1 72 ? -13.092 4.917 20.458 1.00 73.44 72 GLU A CA 1
ATOM 556 C C . GLU A 1 72 ? -12.437 6.107 19.745 1.00 73.44 72 GLU A C 1
ATOM 558 O O . GLU A 1 72 ? -12.101 6.007 18.564 1.00 73.44 72 GLU A O 1
ATOM 563 N N . LYS A 1 73 ? -12.196 7.208 20.464 1.00 76.81 73 LYS A N 1
ATOM 564 C CA . LYS A 1 73 ? -11.544 8.396 19.908 1.00 76.81 73 LYS A CA 1
ATOM 565 C C . LYS A 1 73 ? -10.070 8.153 19.575 1.00 76.81 73 LYS A C 1
ATOM 567 O O . LYS A 1 73 ? -9.635 8.522 18.487 1.00 76.81 73 LYS A O 1
ATOM 572 N N . GLU A 1 74 ? -9.316 7.510 20.466 1.00 77.50 74 GLU A N 1
ATOM 573 C CA . GLU A 1 74 ? -7.919 7.132 20.196 1.00 77.50 74 GLU A CA 1
ATOM 574 C C . GLU A 1 74 ? -7.814 6.193 18.990 1.00 77.50 74 GLU A C 1
ATOM 576 O O . GLU A 1 74 ? -6.930 6.353 18.148 1.00 77.50 74 GLU A O 1
ATOM 581 N N . LEU A 1 75 ? -8.752 5.252 18.857 1.00 77.31 75 LEU A N 1
ATOM 582 C CA . LEU A 1 75 ? -8.811 4.343 17.717 1.00 77.31 75 LEU A CA 1
ATOM 583 C C . LEU A 1 75 ? -9.136 5.079 16.409 1.00 77.31 75 LEU A C 1
ATOM 585 O O . LEU A 1 75 ? -8.572 4.769 15.361 1.00 77.31 75 LEU A O 1
ATOM 589 N N . GLU A 1 76 ? -10.032 6.064 16.440 1.00 81.75 76 GLU A N 1
ATOM 590 C CA . GLU A 1 76 ? -10.341 6.900 15.276 1.00 81.75 76 GLU A CA 1
ATOM 591 C C . GLU A 1 76 ? -9.118 7.717 14.823 1.00 81.75 76 GLU A C 1
ATOM 593 O O . GLU A 1 76 ? -8.807 7.769 13.628 1.00 81.75 76 GLU A O 1
ATOM 598 N N . GLU A 1 77 ? -8.377 8.290 15.773 1.00 85.19 77 GLU A N 1
ATOM 599 C CA . GLU A 1 77 ? -7.121 9.000 15.511 1.00 85.19 77 GLU A CA 1
ATOM 600 C C . GLU A 1 77 ? -6.049 8.056 14.938 1.00 85.19 77 GLU A C 1
ATOM 602 O O . GLU A 1 77 ? -5.382 8.388 13.951 1.00 85.19 77 GLU A O 1
ATOM 607 N N . GLU A 1 78 ? -5.936 6.841 15.475 1.00 82.75 78 GLU A N 1
ATOM 608 C CA . GLU A 1 78 ? -5.013 5.819 14.981 1.00 82.75 78 GLU A CA 1
ATOM 609 C C . GLU A 1 78 ? -5.367 5.358 13.557 1.00 82.75 78 GLU A C 1
ATOM 611 O O .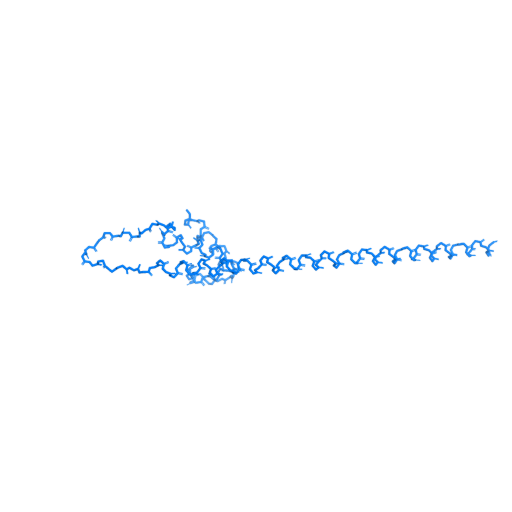 GLU A 1 78 ? -4.494 5.281 12.685 1.00 82.75 78 GLU A O 1
ATOM 616 N N . ARG A 1 79 ? -6.654 5.130 13.264 1.00 83.00 79 ARG A N 1
ATOM 617 C CA . ARG A 1 79 ? -7.138 4.797 11.913 1.00 83.00 79 ARG A CA 1
ATOM 618 C C . ARG A 1 79 ? -6.830 5.912 10.917 1.00 83.00 79 ARG A C 1
ATOM 620 O O . ARG A 1 79 ? -6.415 5.629 9.789 1.00 83.00 79 ARG A O 1
ATOM 627 N N . ALA A 1 80 ? -7.008 7.173 11.312 1.00 87.12 80 ALA A N 1
ATOM 628 C CA . ALA A 1 80 ? -6.672 8.317 10.471 1.00 87.12 80 ALA A CA 1
ATOM 629 C C . ALA A 1 80 ? -5.162 8.370 10.170 1.00 87.12 80 ALA A C 1
ATOM 631 O O . ALA A 1 80 ? -4.770 8.549 9.011 1.00 87.12 80 ALA A O 1
ATOM 632 N N . ALA A 1 81 ? -4.319 8.135 11.179 1.00 86.19 81 ALA A N 1
ATOM 633 C CA . ALA A 1 81 ? -2.866 8.086 11.028 1.00 86.19 81 ALA A CA 1
ATOM 634 C C . ALA A 1 81 ? -2.406 6.921 10.130 1.00 86.19 81 ALA A C 1
ATOM 636 O O . ALA A 1 81 ? -1.577 7.115 9.232 1.00 86.19 81 ALA A O 1
ATOM 637 N N . ARG A 1 82 ? -2.982 5.724 10.303 1.00 86.44 82 ARG A N 1
ATOM 638 C CA . ARG A 1 82 ? -2.709 4.559 9.444 1.00 86.44 82 ARG A CA 1
ATOM 639 C C . ARG A 1 82 ? -3.096 4.829 7.997 1.00 86.44 82 ARG A C 1
ATOM 641 O O . ARG A 1 82 ? -2.276 4.635 7.107 1.00 86.44 82 ARG A O 1
ATOM 648 N N . LYS A 1 83 ? -4.285 5.388 7.755 1.00 89.88 83 LYS A N 1
ATOM 649 C CA . LYS A 1 83 ? -4.750 5.727 6.403 1.00 89.88 83 LYS A CA 1
ATOM 650 C C . LYS A 1 83 ? -3.826 6.722 5.698 1.00 89.88 83 LYS A C 1
ATOM 652 O O . LYS A 1 83 ? -3.560 6.567 4.507 1.00 89.88 83 LYS A O 1
ATOM 657 N N . ALA A 1 84 ? -3.327 7.730 6.415 1.00 86.50 84 ALA A N 1
ATOM 658 C CA . ALA A 1 84 ? -2.362 8.681 5.864 1.00 86.50 84 ALA A CA 1
ATOM 659 C C . ALA A 1 84 ? -1.024 8.001 5.523 1.00 86.50 84 ALA A C 1
ATOM 661 O O . ALA A 1 84 ? -0.451 8.248 4.460 1.00 86.50 84 ALA A O 1
ATOM 662 N N . THR A 1 85 ? -0.560 7.104 6.394 1.00 90.88 85 THR A N 1
ATOM 663 C CA . THR A 1 85 ? 0.686 6.351 6.199 1.00 90.88 85 THR A CA 1
ATOM 664 C C . THR A 1 85 ? 0.583 5.383 5.017 1.00 90.88 85 THR A C 1
ATOM 666 O O . THR A 1 85 ? 1.479 5.341 4.173 1.00 90.88 85 THR A O 1
ATOM 669 N N . ASP A 1 86 ? -0.532 4.665 4.894 1.00 92.69 86 ASP A N 1
ATOM 670 C CA . ASP A 1 86 ? -0.796 3.751 3.782 1.00 92.69 86 ASP A CA 1
ATOM 671 C C . ASP A 1 86 ? -0.925 4.502 2.455 1.00 92.69 86 ASP A C 1
ATOM 673 O O . ASP A 1 86 ? -0.352 4.085 1.447 1.00 92.69 86 ASP A O 1
ATOM 677 N N . ALA A 1 87 ? -1.598 5.657 2.447 1.00 93.00 87 ALA A N 1
ATOM 678 C CA . ALA A 1 87 ? -1.667 6.509 1.264 1.00 93.00 87 ALA A CA 1
ATOM 679 C C . ALA A 1 87 ? -0.262 6.939 0.805 1.00 93.00 87 ALA A C 1
ATOM 681 O O . ALA A 1 87 ? 0.091 6.733 -0.358 1.00 93.00 87 ALA A O 1
ATOM 682 N N . ALA A 1 88 ? 0.577 7.432 1.721 1.00 92.31 88 ALA A N 1
ATOM 683 C CA . ALA A 1 88 ? 1.955 7.812 1.408 1.00 92.31 88 ALA A CA 1
ATOM 684 C C . ALA A 1 88 ? 2.784 6.623 0.888 1.00 92.31 88 ALA A C 1
ATOM 686 O O . ALA A 1 88 ? 3.526 6.751 -0.089 1.00 92.31 88 ALA A O 1
ATOM 687 N N . ARG A 1 89 ? 2.625 5.439 1.492 1.00 93.88 89 ARG A N 1
ATOM 688 C CA . ARG A 1 89 ? 3.278 4.210 1.030 1.00 93.88 89 ARG A CA 1
ATOM 689 C C . ARG A 1 89 ? 2.863 3.855 -0.398 1.00 93.88 89 ARG A C 1
ATOM 691 O O . ARG A 1 89 ? 3.732 3.615 -1.237 1.00 93.88 89 ARG A O 1
ATOM 698 N N . THR A 1 90 ? 1.564 3.852 -0.694 1.00 94.69 90 THR A N 1
ATOM 699 C CA . THR A 1 90 ? 1.065 3.522 -2.040 1.00 94.69 90 THR A CA 1
ATOM 700 C C . THR A 1 90 ? 1.541 4.519 -3.098 1.00 94.69 90 THR A C 1
ATOM 702 O O . THR A 1 90 ? 1.890 4.110 -4.207 1.00 94.69 90 THR A O 1
ATOM 705 N N . GLU A 1 91 ? 1.642 5.807 -2.762 1.00 95.25 91 GLU A N 1
ATOM 706 C CA . GLU A 1 91 ? 2.181 6.827 -3.666 1.00 95.25 91 GLU A CA 1
ATOM 707 C C . GLU A 1 91 ? 3.662 6.570 -3.987 1.00 95.25 91 GLU A C 1
ATOM 709 O O . GLU A 1 91 ? 4.075 6.613 -5.153 1.00 95.25 91 GLU A O 1
ATOM 714 N N . ILE A 1 92 ? 4.468 6.234 -2.974 1.00 95.44 92 ILE A N 1
ATOM 715 C CA . ILE A 1 92 ? 5.881 5.878 -3.157 1.00 95.44 92 ILE A CA 1
ATOM 716 C C . ILE A 1 92 ? 6.015 4.629 -4.036 1.00 95.44 92 ILE A C 1
ATOM 718 O O . ILE A 1 92 ? 6.810 4.636 -4.981 1.00 95.44 92 ILE A O 1
ATOM 722 N N . GLU A 1 93 ? 5.226 3.583 -3.779 1.00 96.38 93 GLU A N 1
ATOM 723 C CA . GLU A 1 93 ? 5.229 2.349 -4.575 1.00 96.38 93 GLU A CA 1
ATOM 724 C C . GLU A 1 93 ? 4.863 2.623 -6.044 1.00 96.38 93 GLU A C 1
ATOM 726 O O . GLU A 1 93 ? 5.567 2.182 -6.960 1.00 96.38 93 GLU A O 1
ATOM 731 N N . GLN A 1 94 ? 3.822 3.423 -6.297 1.00 96.19 94 GLN A N 1
ATOM 732 C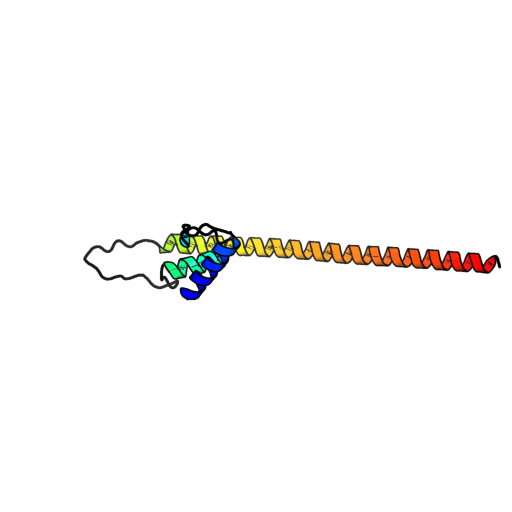 CA . GLN A 1 94 ? 3.444 3.829 -7.655 1.00 96.19 94 GLN A CA 1
ATOM 733 C C . GLN A 1 94 ? 4.547 4.641 -8.341 1.00 96.19 94 GLN A C 1
ATOM 735 O O . GLN A 1 94 ? 4.855 4.411 -9.517 1.00 96.19 94 GLN A O 1
ATOM 740 N N . ARG A 1 95 ? 5.186 5.563 -7.613 1.00 95.69 95 ARG A N 1
ATOM 741 C CA . ARG A 1 95 ? 6.291 6.378 -8.131 1.00 95.69 95 ARG A CA 1
ATOM 742 C C . ARG A 1 95 ? 7.524 5.540 -8.459 1.00 95.69 95 ARG A C 1
ATOM 744 O O . ARG A 1 95 ? 8.191 5.802 -9.459 1.00 95.69 95 ARG A O 1
ATOM 751 N N . MET A 1 96 ? 7.848 4.538 -7.647 1.00 96.31 96 MET A N 1
ATOM 752 C CA . MET A 1 96 ? 8.939 3.609 -7.943 1.00 96.31 96 MET A CA 1
ATOM 753 C C . MET A 1 96 ? 8.618 2.768 -9.177 1.00 96.31 96 MET A C 1
ATOM 755 O O . MET A 1 96 ? 9.443 2.677 -10.085 1.00 96.31 96 MET A O 1
ATOM 759 N N . LYS A 1 97 ? 7.398 2.227 -9.261 1.00 96.06 97 LYS A N 1
ATOM 760 C CA . LYS A 1 97 ? 6.949 1.420 -10.401 1.00 96.06 97 LYS A CA 1
ATOM 761 C C . LYS A 1 97 ? 7.000 2.198 -11.716 1.00 96.06 97 LYS A C 1
ATOM 763 O O . LYS A 1 97 ? 7.465 1.668 -12.726 1.00 96.06 97 LYS A O 1
ATOM 768 N N . SER A 1 98 ? 6.564 3.458 -11.718 1.00 95.31 98 SER A N 1
ATOM 769 C CA . SER A 1 98 ? 6.615 4.302 -12.916 1.00 95.31 98 SER A CA 1
ATOM 770 C C . SER A 1 98 ? 8.053 4.594 -13.353 1.00 95.31 98 SER A C 1
ATOM 772 O O . SER A 1 98 ? 8.371 4.422 -14.530 1.00 95.31 98 SER A O 1
ATOM 774 N N . LYS A 1 99 ? 8.947 4.934 -12.414 1.00 95.75 99 LYS A N 1
ATOM 775 C CA . LYS A 1 99 ? 10.381 5.123 -12.695 1.00 95.75 99 LYS A CA 1
ATOM 776 C C . LYS A 1 99 ? 11.025 3.861 -13.263 1.00 95.75 99 LYS A C 1
ATOM 778 O O . LYS A 1 99 ? 11.729 3.946 -14.266 1.00 95.75 99 LYS A O 1
ATOM 783 N N . LEU A 1 100 ? 10.753 2.698 -12.670 1.00 95.50 100 LEU A N 1
ATOM 784 C CA . LEU A 1 100 ? 11.302 1.422 -13.129 1.00 95.50 100 LEU A CA 1
ATOM 785 C C . LEU A 1 100 ? 10.873 1.114 -14.572 1.00 95.50 100 LEU A C 1
ATOM 787 O O . LEU A 1 100 ? 11.689 0.696 -15.389 1.00 95.50 100 LEU A O 1
ATOM 791 N N . ASN A 1 101 ? 9.612 1.397 -14.910 1.00 96.00 101 ASN A N 1
ATOM 792 C CA . ASN A 1 101 ? 9.097 1.247 -16.270 1.00 96.00 101 ASN A CA 1
ATOM 793 C C . ASN A 1 101 ? 9.800 2.165 -17.278 1.00 96.00 101 ASN A C 1
ATOM 795 O O . ASN A 1 101 ? 10.086 1.740 -18.397 1.00 96.00 101 ASN A O 1
ATOM 799 N N . VAL A 1 102 ? 10.075 3.418 -16.904 1.00 95.94 102 VAL A N 1
ATOM 800 C CA . VAL A 1 102 ? 10.811 4.355 -17.768 1.00 95.94 102 VAL A CA 1
ATOM 801 C C . VAL A 1 102 ? 12.229 3.848 -18.017 1.00 95.94 102 VAL A C 1
ATOM 803 O O . VAL A 1 102 ? 12.649 3.774 -19.172 1.00 95.94 102 VAL A O 1
ATOM 806 N N . VAL A 1 103 ? 12.931 3.430 -16.960 1.00 95.75 103 VAL A N 1
ATOM 807 C CA . VAL A 1 103 ? 14.289 2.876 -17.064 1.00 95.75 103 VAL A CA 1
ATOM 808 C C . VAL A 1 103 ? 14.297 1.618 -17.932 1.00 95.75 103 VAL A C 1
ATOM 810 O O . VAL A 1 103 ? 15.118 1.508 -18.840 1.00 95.75 103 VAL A O 1
ATOM 813 N N . GLY A 1 104 ? 13.348 0.701 -17.722 1.00 95.19 104 GLY A N 1
ATOM 814 C CA . GLY A 1 104 ? 13.227 -0.520 -18.519 1.00 95.19 104 GLY A CA 1
ATOM 815 C C . GLY A 1 104 ? 13.001 -0.240 -20.006 1.00 95.19 104 GLY A C 1
ATOM 816 O O . GLY A 1 104 ? 13.643 -0.859 -20.855 1.00 95.19 104 GLY A O 1
ATOM 817 N N . LYS A 1 105 ? 12.146 0.735 -20.342 1.00 95.81 105 LYS A N 1
ATOM 818 C CA . LYS A 1 105 ? 11.924 1.155 -21.735 1.00 95.81 105 LYS A CA 1
ATOM 819 C C . LYS A 1 105 ? 13.176 1.759 -22.362 1.00 95.81 105 LYS A C 1
ATOM 821 O O . LYS A 1 105 ? 13.519 1.380 -23.478 1.00 95.81 105 LYS A O 1
ATOM 826 N N . GLN A 1 106 ? 13.860 2.658 -21.651 1.00 95.25 106 GLN A N 1
ATOM 827 C CA . GLN A 1 106 ? 15.103 3.261 -22.137 1.00 95.25 106 GLN A CA 1
ATOM 828 C C . GLN A 1 106 ? 16.169 2.197 -22.386 1.00 95.25 106 GLN A C 1
ATOM 830 O O . GLN A 1 106 ? 16.718 2.128 -23.483 1.00 95.25 106 GLN A O 1
ATOM 835 N N . PHE A 1 107 ? 16.401 1.314 -21.416 1.00 95.06 107 PHE A N 1
ATOM 836 C CA . PHE A 1 107 ? 17.365 0.229 -21.550 1.00 95.06 107 PHE A CA 1
ATOM 837 C C . PHE A 1 107 ? 17.053 -0.675 -22.751 1.00 95.06 107 PHE A C 1
ATOM 839 O O . PHE A 1 107 ? 17.936 -0.943 -23.563 1.00 95.06 107 PHE A O 1
ATOM 846 N N . ASN A 1 108 ? 15.788 -1.074 -22.918 1.00 95.62 108 ASN A N 1
ATOM 847 C CA . ASN A 1 108 ? 15.369 -1.899 -24.051 1.00 95.62 108 ASN A CA 1
ATOM 848 C C . ASN A 1 108 ? 15.582 -1.182 -25.396 1.00 95.62 108 ASN A C 1
ATOM 850 O O . ASN A 1 108 ? 16.138 -1.766 -26.323 1.00 95.62 108 ASN A O 1
ATOM 854 N N . SER A 1 109 ? 15.222 0.103 -25.495 1.00 94.06 109 SER A N 1
ATOM 855 C CA . SER A 1 109 ? 15.457 0.877 -26.722 1.00 94.06 109 SER A CA 1
ATOM 856 C C . SER A 1 109 ? 16.943 0.997 -27.071 1.00 94.06 109 SER A C 1
ATOM 858 O O . SER A 1 109 ? 17.310 0.853 -28.235 1.00 94.06 109 SER A O 1
ATOM 860 N N . THR A 1 110 ? 17.811 1.178 -26.071 1.00 96.25 110 THR A N 1
ATOM 861 C CA . THR A 1 110 ? 19.263 1.236 -26.270 1.00 96.25 110 THR A CA 1
ATOM 862 C C . THR A 1 110 ? 19.806 -0.106 -26.748 1.00 96.25 110 THR A C 1
ATOM 864 O O . THR A 1 110 ? 20.583 -0.147 -27.698 1.00 96.25 110 THR A O 1
ATOM 867 N N . LEU A 1 111 ? 19.363 -1.214 -26.145 1.00 95.25 111 LEU A N 1
ATOM 868 C CA . LEU A 1 111 ? 19.757 -2.552 -26.585 1.00 95.25 111 LEU A CA 1
ATOM 869 C C . LEU A 1 111 ? 19.326 -2.833 -28.027 1.00 95.25 111 LEU A C 1
ATOM 871 O O . LEU A 1 111 ? 20.132 -3.320 -28.819 1.00 95.25 111 LEU A O 1
ATOM 875 N N . GLN A 1 112 ? 18.083 -2.498 -28.381 1.00 95.56 112 GLN A N 1
ATOM 876 C CA . GLN A 1 112 ? 17.586 -2.650 -29.750 1.00 95.56 112 GLN A CA 1
ATOM 877 C C . GLN A 1 112 ? 18.391 -1.808 -30.739 1.00 95.56 112 GLN A C 1
ATOM 879 O O . GLN A 1 112 ? 18.753 -2.301 -31.808 1.00 95.56 112 GLN A O 1
ATOM 884 N N . PHE A 1 113 ? 18.716 -0.566 -30.376 1.00 95.31 113 PHE A N 1
ATOM 885 C CA . PHE A 1 113 ? 19.556 0.297 -31.195 1.00 95.31 113 PHE A CA 1
ATOM 886 C C . PHE A 1 113 ? 20.936 -0.328 -31.433 1.00 95.31 113 PHE A C 1
ATOM 888 O O . PHE A 1 113 ? 21.327 -0.515 -32.583 1.00 95.31 113 PHE A O 1
ATOM 895 N N . CYS A 1 114 ? 21.638 -0.737 -30.371 1.00 94.50 114 CYS A N 1
ATOM 896 C CA . CYS A 1 114 ? 22.951 -1.375 -30.484 1.00 94.50 114 CYS A CA 1
ATOM 897 C C . CYS A 1 114 ? 22.905 -2.645 -31.342 1.00 94.50 114 CYS A C 1
ATOM 899 O O . CYS A 1 114 ? 23.779 -2.856 -32.183 1.00 94.50 114 CYS A O 1
ATOM 901 N N . TYR A 1 115 ? 21.872 -3.470 -31.164 1.00 95.19 115 TYR A N 1
ATOM 902 C CA . TYR A 1 115 ? 21.676 -4.681 -31.953 1.00 95.19 115 TYR A CA 1
ATOM 903 C C . TYR A 1 115 ? 21.509 -4.370 -33.446 1.00 95.19 115 TYR A C 1
ATOM 905 O O . TYR A 1 115 ? 22.186 -4.968 -34.283 1.00 95.19 115 TYR A O 1
ATOM 913 N N . HIS A 1 116 ? 20.662 -3.398 -33.791 1.00 93.44 116 HIS A N 1
ATOM 914 C CA . HIS A 1 116 ? 20.465 -2.991 -35.180 1.00 93.44 116 HIS A CA 1
ATOM 915 C C . HIS A 1 116 ? 21.716 -2.362 -35.795 1.00 93.44 116 HIS A C 1
ATOM 917 O O . HIS A 1 116 ? 22.047 -2.682 -36.937 1.00 93.44 116 HIS A O 1
ATOM 923 N N . SER A 1 117 ? 22.446 -1.528 -35.052 1.00 92.69 117 SER A N 1
ATOM 924 C CA . SER A 1 117 ? 23.713 -0.959 -35.520 1.00 92.69 117 SER A CA 1
ATOM 925 C C . SER A 1 117 ? 24.751 -2.046 -35.800 1.00 92.69 117 SER A C 1
ATOM 927 O O . SER A 1 117 ? 25.378 -2.031 -36.857 1.00 92.69 117 SER A O 1
ATOM 929 N N . MET A 1 118 ? 24.887 -3.036 -34.912 1.00 93.50 118 MET A N 1
ATOM 930 C CA . MET A 1 118 ? 25.780 -4.180 -35.128 1.00 93.50 118 MET A CA 1
ATOM 931 C C . MET A 1 118 ? 25.381 -4.988 -36.364 1.00 93.50 118 MET A C 1
ATOM 933 O O . MET A 1 118 ? 26.234 -5.318 -37.183 1.00 93.50 118 MET A O 1
ATOM 937 N N . GLN A 1 119 ? 24.086 -5.258 -36.553 1.00 92.44 119 GLN A N 1
ATOM 938 C CA . GLN A 1 119 ? 23.604 -5.947 -37.752 1.00 92.44 119 GLN A CA 1
ATOM 939 C C . GLN A 1 119 ? 23.908 -5.177 -39.043 1.00 92.44 119 GLN A C 1
ATOM 941 O O . GLN A 1 119 ? 24.284 -5.791 -40.042 1.00 92.44 119 GLN A O 1
ATOM 946 N N . GLN A 1 120 ? 23.739 -3.852 -39.043 1.00 91.75 120 GLN A N 1
ATOM 947 C CA . GLN A 1 120 ? 24.059 -3.014 -40.201 1.00 91.75 120 GLN A CA 1
ATOM 948 C C . GLN A 1 120 ? 25.553 -3.051 -40.520 1.00 91.75 120 GLN A C 1
ATOM 950 O O . GLN A 1 120 ? 25.913 -3.235 -41.681 1.00 91.75 120 GLN A O 1
ATOM 955 N N . LEU A 1 121 ? 26.409 -2.952 -39.500 1.00 92.38 121 LEU A N 1
ATOM 956 C CA . LEU A 1 121 ? 27.855 -3.069 -39.665 1.00 92.38 121 LEU A CA 1
ATOM 957 C C . LEU A 1 121 ? 28.232 -4.439 -40.238 1.00 92.38 121 LEU A C 1
ATOM 959 O O . LEU A 1 121 ? 28.923 -4.496 -41.245 1.00 92.38 121 LEU A O 1
ATOM 963 N N . CYS A 1 122 ? 27.712 -5.543 -39.697 1.00 90.94 122 CYS A N 1
ATOM 964 C CA . CYS A 1 122 ? 27.991 -6.877 -40.238 1.00 90.94 122 CYS A CA 1
ATOM 965 C C . CYS A 1 122 ? 27.578 -7.035 -41.711 1.00 90.94 122 CYS A C 1
ATOM 967 O O . CYS A 1 122 ? 28.249 -7.745 -42.453 1.00 90.94 122 CYS A O 1
ATOM 969 N N . ARG A 1 123 ? 26.497 -6.376 -42.150 1.00 88.81 123 ARG A N 1
ATOM 970 C CA . ARG A 1 123 ? 26.050 -6.410 -43.554 1.00 88.81 123 ARG A CA 1
ATOM 971 C C . ARG A 1 123 ? 26.903 -5.567 -44.499 1.00 88.81 123 ARG A C 1
ATOM 973 O O . ARG A 1 123 ? 26.911 -5.861 -45.681 1.00 88.81 123 ARG A O 1
ATOM 980 N N . GLN A 1 124 ? 27.576 -4.525 -44.014 1.00 89.19 124 GLN A N 1
ATOM 981 C CA . GLN A 1 124 ? 28.475 -3.707 -44.841 1.00 89.19 124 GLN A CA 1
ATOM 982 C C . GLN A 1 124 ? 29.824 -4.390 -45.113 1.00 89.19 124 GLN A C 1
ATOM 984 O O . GLN A 1 124 ? 30.555 -3.956 -45.997 1.00 89.19 124 GLN A O 1
ATOM 989 N N . TRP A 1 125 ? 30.159 -5.424 -44.337 1.00 74.44 125 TRP A N 1
ATOM 990 C CA . TRP A 1 125 ? 31.432 -6.147 -44.405 1.00 74.44 125 TRP A CA 1
ATOM 991 C C . TRP A 1 125 ? 31.335 -7.522 -45.094 1.00 74.44 125 TRP A C 1
ATOM 993 O O . TRP A 1 125 ? 32.350 -8.209 -45.198 1.00 74.44 125 TRP A O 1
ATOM 1003 N N . MET A 1 126 ? 30.142 -7.925 -45.549 1.00 69.25 126 MET A N 1
ATOM 1004 C CA . MET A 1 126 ? 29.900 -9.098 -46.407 1.00 69.25 126 MET A CA 1
ATOM 1005 C C . MET A 1 126 ? 29.662 -8.654 -47.845 1.00 69.25 126 MET A C 1
ATOM 1007 O O . MET A 1 126 ? 30.152 -9.363 -48.748 1.00 69.25 126 MET A O 1
#

Sequence (126 aa):
MLAKADEYLTERANEQQLHEDTHLEEIPVGDPDAGLKIMMSFLGVKPGRQICKLGDDHLQDIDISSNVCHMEKELEEERAARKATDAARTEIEQRMKSKLNVVGKQFNSTLQFCYHSMQQLCRQWM

Organism: NCBI:txid126358